Protein AF-A0A212FCG6-F1 (afdb_monomer)

Secondary structure (DSSP, 8-state):
------------PPPPGGGS----HHHHHHHHHHHSPPPSSHHHHHHHHHHH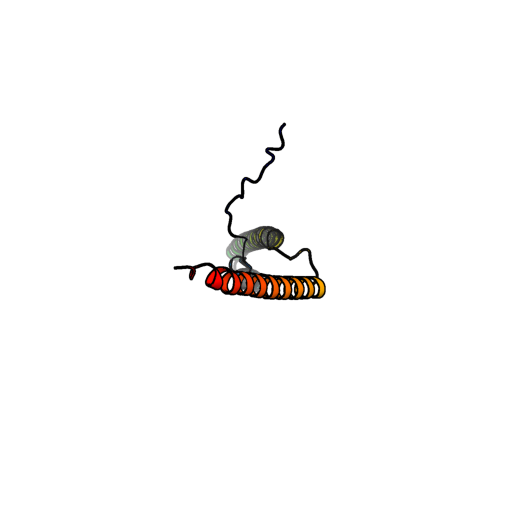HHHHHHHHHHHHHHHHHHTTSTTTTS-HHHHHHHHHHHHHHHHHHHHHHHHHHHHHTTTT---

Sequence (115 aa):
MDNTDHSEQNNFSPLTVQEVDVDFLPIVYEIIRSVERDFHDNSAKVRESQDCSLKVLELQRKFDVARSQIKRLPGIEYNKQDQLKQFEILSTQLRLKRELLQRYRNMCSFETSFK

Organism: NCBI:txid278856

pLDDT: mean 84.71, std 18.59, range [35.12, 98.19]

Structure (mmCIF, N/CA/C/O backbone):
data_AF-A0A212FCG6-F1
#
_entry.id   AF-A0A212FCG6-F1
#
loop_
_atom_site.group_PDB
_atom_site.id
_atom_site.type_symbol
_atom_site.label_atom_id
_atom_site.label_alt_id
_atom_site.label_comp_id
_atom_site.label_asym_id
_atom_site.label_entity_id
_atom_site.label_seq_id
_atom_site.pdbx_PDB_ins_code
_atom_site.Cartn_x
_atom_site.Cartn_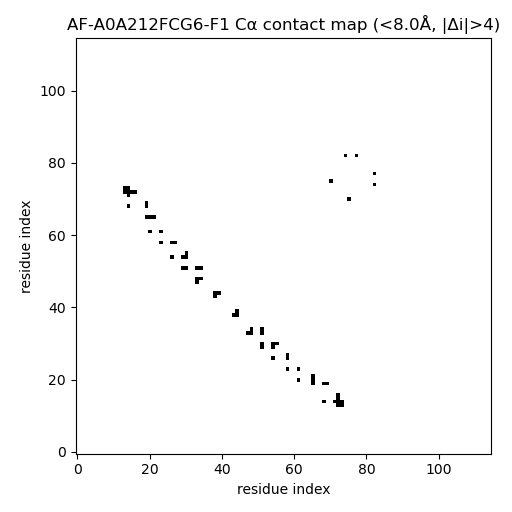y
_atom_site.Cartn_z
_atom_site.occupancy
_atom_site.B_iso_or_equiv
_atom_site.auth_seq_id
_atom_site.auth_comp_id
_atom_site.auth_asym_id
_atom_site.auth_atom_id
_atom_site.pdbx_PDB_model_num
ATOM 1 N N . MET A 1 1 ? -6.140 26.997 38.456 1.00 40.75 1 MET A N 1
ATOM 2 C CA . MET A 1 1 ? -6.079 27.864 37.267 1.00 40.75 1 MET A CA 1
ATOM 3 C C . MET A 1 1 ? -5.206 27.168 36.255 1.00 40.75 1 MET A C 1
ATOM 5 O O . MET A 1 1 ? -4.178 26.642 36.648 1.00 40.75 1 MET A O 1
ATOM 9 N N . ASP A 1 2 ? -5.699 27.187 35.024 1.00 40.34 2 ASP A N 1
ATOM 10 C CA . ASP A 1 2 ? -5.098 26.744 33.771 1.00 40.34 2 ASP A CA 1
ATOM 11 C C . ASP A 1 2 ? -4.824 25.245 33.587 1.00 40.34 2 ASP A C 1
ATOM 13 O O . ASP A 1 2 ? -3.913 24.666 34.169 1.00 40.34 2 ASP A O 1
ATOM 17 N N . ASN A 1 3 ? -5.650 24.632 32.740 1.00 35.12 3 A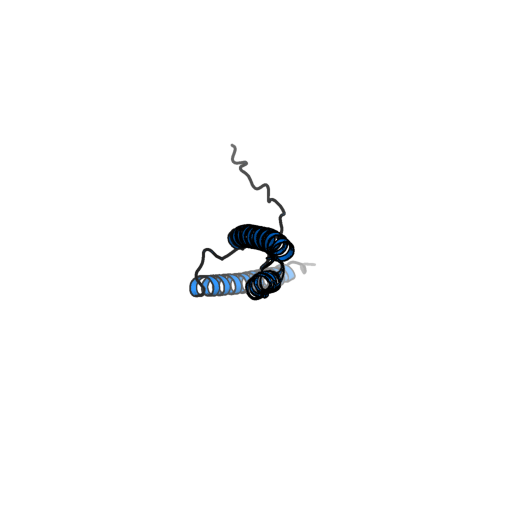SN A N 1
ATOM 18 C CA . ASN A 1 3 ? -5.224 23.517 31.908 1.00 35.12 3 ASN A CA 1
ATOM 19 C C . ASN A 1 3 ? -6.067 23.556 30.628 1.00 35.12 3 ASN A C 1
ATOM 21 O O . ASN A 1 3 ? -7.025 22.799 30.464 1.00 35.12 3 ASN A O 1
ATOM 25 N N . THR A 1 4 ? -5.764 24.525 29.766 1.00 50.16 4 THR A N 1
ATOM 26 C CA . THR A 1 4 ? -6.299 24.576 28.403 1.00 50.16 4 THR A CA 1
ATOM 27 C C . THR A 1 4 ? -5.228 24.014 27.480 1.00 50.16 4 THR A C 1
ATOM 29 O O . THR A 1 4 ? -4.411 24.761 26.955 1.00 50.16 4 THR A O 1
ATOM 32 N N . ASP A 1 5 ? -5.195 22.691 27.322 1.00 39.84 5 ASP A N 1
ATOM 33 C CA . ASP A 1 5 ? -4.235 22.031 26.439 1.00 39.84 5 ASP A CA 1
ATOM 34 C C . ASP A 1 5 ? -4.964 21.150 25.407 1.00 39.84 5 ASP A C 1
ATOM 36 O O . ASP A 1 5 ? -5.585 20.136 25.722 1.00 39.84 5 ASP A O 1
ATOM 40 N N . HIS A 1 6 ? -4.946 21.675 24.181 1.00 46.16 6 HIS A N 1
ATOM 41 C CA . HIS A 1 6 ? -4.923 21.019 22.876 1.00 46.16 6 HIS A CA 1
ATOM 42 C C . HIS A 1 6 ? -5.879 19.851 22.600 1.00 46.16 6 HIS A C 1
ATOM 44 O O . HIS A 1 6 ? -5.610 18.680 22.853 1.00 46.16 6 HIS A O 1
ATOM 50 N N . SER A 1 7 ? -6.924 20.156 21.833 1.00 39.12 7 SER A N 1
ATOM 51 C CA . SER A 1 7 ? -7.351 19.240 20.772 1.00 39.12 7 SER A CA 1
ATOM 52 C C . SER A 1 7 ? -7.878 20.030 19.580 1.00 39.12 7 SER A C 1
ATOM 54 O O . SER A 1 7 ? -9.074 20.086 19.308 1.00 39.12 7 SER A O 1
ATOM 56 N N . GLU A 1 8 ? -6.953 20.629 18.828 1.00 38.16 8 GLU A N 1
ATOM 57 C CA . GLU A 1 8 ? -7.181 20.844 17.400 1.00 38.16 8 GLU A CA 1
ATOM 58 C C . GLU A 1 8 ? -7.344 19.459 16.758 1.00 38.16 8 GLU A C 1
ATOM 60 O O . GLU A 1 8 ? -6.386 18.801 16.351 1.00 38.16 8 GLU A O 1
ATOM 65 N N . GLN A 1 9 ? -8.581 18.960 16.756 1.00 42.88 9 GLN A N 1
ATOM 66 C CA . GLN A 1 9 ? -8.976 17.776 16.009 1.00 42.88 9 GLN A CA 1
ATOM 67 C C . GLN A 1 9 ? -8.875 18.119 14.529 1.00 42.88 9 GLN A C 1
ATOM 69 O O . GLN A 1 9 ? -9.802 18.633 13.906 1.00 42.88 9 GLN A O 1
ATOM 74 N N . ASN A 1 10 ? -7.690 17.865 13.988 1.00 42.28 10 ASN A N 1
ATOM 75 C CA . ASN A 1 10 ? -7.412 17.951 12.574 1.00 42.28 10 ASN A CA 1
ATOM 76 C C . ASN A 1 10 ? -8.347 16.963 11.863 1.00 42.28 10 ASN A C 1
ATOM 78 O O . ASN A 1 10 ? -8.228 15.747 12.009 1.00 42.28 10 ASN A O 1
ATOM 82 N N . ASN A 1 11 ? -9.332 17.511 11.157 1.00 46.38 11 ASN A N 1
ATOM 83 C CA . ASN A 1 11 ? -10.507 16.825 10.627 1.00 46.38 11 ASN A CA 1
ATOM 84 C C . ASN A 1 11 ? -10.188 16.024 9.344 1.00 46.38 11 ASN A C 1
ATOM 86 O O . ASN A 1 11 ? -10.961 16.022 8.389 1.00 46.38 11 ASN A O 1
ATOM 90 N N . PHE A 1 12 ? -9.017 15.384 9.283 1.00 59.53 12 PHE A N 1
ATOM 91 C CA . PHE A 1 12 ? -8.638 14.534 8.160 1.00 59.53 12 PHE A CA 1
ATOM 92 C C . PHE A 1 12 ? -9.242 13.149 8.358 1.00 59.53 12 PHE A C 1
ATOM 94 O O . PHE A 1 12 ? -8.878 12.426 9.286 1.00 59.53 12 PHE A O 1
ATOM 101 N N . SER A 1 13 ? -10.162 12.772 7.469 1.00 75.88 13 SER A N 1
ATOM 102 C CA . SER A 1 13 ? -10.619 11.389 7.367 1.00 75.88 13 SER A CA 1
ATOM 103 C C . SER A 1 13 ? -9.397 10.469 7.237 1.00 75.88 13 SER A C 1
ATOM 105 O O . SER A 1 13 ? -8.502 10.760 6.436 1.00 75.88 13 SER A O 1
ATOM 107 N N . PRO A 1 14 ? -9.301 9.404 8.050 1.00 83.62 14 PRO A N 1
ATOM 108 C CA . PRO A 1 14 ? -8.164 8.501 7.989 1.00 83.62 14 PRO A CA 1
ATOM 109 C C . PRO A 1 14 ? -8.112 7.838 6.612 1.00 83.62 14 PRO A C 1
ATOM 111 O O . PRO A 1 14 ? -9.149 7.443 6.080 1.00 83.62 14 PRO A O 1
ATOM 114 N N . LEU A 1 15 ? -6.901 7.717 6.061 1.00 88.81 15 LEU A N 1
ATOM 115 C CA . LEU A 1 15 ? -6.662 7.015 4.802 1.00 88.81 15 LEU A CA 1
ATOM 116 C C . LEU A 1 15 ? -7.238 5.597 4.897 1.00 88.81 15 LEU A C 1
ATOM 118 O O . LEU A 1 15 ? -6.967 4.867 5.854 1.00 88.81 15 LEU A O 1
ATOM 122 N N . THR A 1 16 ? -8.009 5.214 3.892 1.00 91.62 16 THR A N 1
ATOM 123 C CA . THR A 1 16 ? -8.604 3.887 3.769 1.00 91.62 16 THR A CA 1
ATOM 124 C C . THR A 1 16 ? -7.771 3.003 2.848 1.00 91.62 16 THR A C 1
ATOM 126 O O . THR A 1 16 ? -6.997 3.472 2.013 1.00 91.62 16 THR A O 1
ATOM 129 N N . VAL A 1 17 ? -7.932 1.686 2.988 1.00 90.06 17 VAL A N 1
ATOM 130 C CA . VAL A 1 17 ? -7.192 0.702 2.180 1.00 90.06 17 VAL A CA 1
ATOM 131 C C . VAL A 1 17 ? -7.482 0.876 0.685 1.00 90.06 17 VAL A C 1
ATOM 133 O O . VAL A 1 17 ? -6.591 0.689 -0.136 1.00 90.06 17 VAL A O 1
ATOM 136 N N . GLN A 1 18 ? -8.707 1.272 0.331 1.00 90.44 18 GLN A N 1
ATOM 137 C CA . GLN A 1 18 ? -9.148 1.473 -1.051 1.00 90.44 18 GLN A CA 1
ATOM 138 C C . GLN A 1 18 ? -8.466 2.663 -1.741 1.00 90.44 18 GLN A C 1
ATOM 140 O O . GLN A 1 18 ? -8.458 2.728 -2.966 1.00 90.44 18 GLN A O 1
ATOM 145 N N . GLU A 1 19 ? -7.899 3.595 -0.976 1.00 91.25 19 GLU A N 1
ATOM 146 C CA . GLU A 1 19 ? -7.233 4.796 -1.496 1.00 91.25 19 GLU A CA 1
ATOM 147 C C . GLU A 1 19 ? -5.731 4.587 -1.751 1.00 91.25 19 GLU A C 1
ATOM 149 O O . GLU A 1 19 ? -5.056 5.488 -2.256 1.00 91.25 19 GLU A O 1
ATOM 154 N N . VAL A 1 20 ? -5.183 3.418 -1.399 1.00 94.19 20 VAL A N 1
ATOM 155 C CA . VAL A 1 20 ? -3.782 3.075 -1.669 1.00 94.19 20 VAL A CA 1
ATOM 156 C C . VAL A 1 20 ? -3.656 2.549 -3.098 1.00 94.19 20 VAL A C 1
ATOM 158 O O . VAL A 1 20 ? -4.213 1.504 -3.432 1.00 94.19 20 VAL A O 1
ATOM 161 N N . ASP A 1 21 ? -2.887 3.248 -3.935 1.00 91.38 21 ASP A N 1
ATOM 162 C CA . ASP A 1 21 ? -2.590 2.788 -5.296 1.00 91.38 21 ASP A CA 1
ATOM 163 C C . ASP A 1 21 ? -1.566 1.647 -5.243 1.00 91.38 21 ASP A C 1
ATOM 165 O O . ASP A 1 21 ? -0.381 1.855 -4.969 1.00 91.38 21 ASP A O 1
ATOM 169 N N . VAL A 1 22 ? -2.049 0.430 -5.488 1.00 94.06 22 VAL A N 1
ATOM 170 C CA . VAL A 1 22 ? -1.241 -0.795 -5.546 1.00 94.06 22 VAL A CA 1
ATOM 171 C C . VAL A 1 22 ? -1.226 -1.429 -6.937 1.00 94.06 22 VAL A C 1
ATOM 173 O O . VAL A 1 22 ? -0.820 -2.584 -7.088 1.00 94.06 22 VAL A O 1
ATOM 176 N N . ASP A 1 23 ? -1.656 -0.695 -7.967 1.00 94.50 23 ASP A N 1
ATOM 177 C CA . ASP A 1 23 ? -1.671 -1.213 -9.331 1.00 94.50 23 ASP A CA 1
ATOM 178 C C . ASP A 1 23 ? -0.292 -1.058 -9.992 1.00 94.50 23 ASP A C 1
ATOM 180 O O . ASP A 1 23 ? 0.021 -0.078 -10.679 1.00 94.50 23 ASP A O 1
ATOM 184 N N . PHE A 1 24 ? 0.579 -2.028 -9.707 1.00 97.12 24 PHE A N 1
ATOM 185 C CA . PHE A 1 24 ? 1.955 -2.085 -10.213 1.00 97.12 24 PHE A CA 1
ATOM 186 C C . PHE A 1 24 ? 2.116 -3.025 -11.410 1.00 97.12 24 PHE A C 1
ATOM 188 O O . PHE A 1 24 ? 3.111 -2.950 -12.129 1.00 97.12 24 PHE A O 1
ATOM 195 N N . LEU A 1 25 ? 1.166 -3.935 -11.631 1.00 97.25 25 LEU A N 1
ATOM 196 C CA . LEU A 1 25 ? 1.301 -4.974 -12.651 1.00 97.25 25 LEU A CA 1
ATOM 197 C C . LEU A 1 25 ? 1.420 -4.427 -14.081 1.00 97.25 25 LEU A C 1
ATOM 199 O O . LEU A 1 25 ? 2.256 -4.959 -14.813 1.00 97.25 25 LEU A O 1
ATOM 203 N N . PRO A 1 26 ? 0.687 -3.372 -14.491 1.00 97.06 26 PRO A N 1
ATOM 204 C CA . PRO A 1 26 ? 0.825 -2.815 -15.833 1.00 97.06 26 PRO A CA 1
ATOM 205 C C . PRO A 1 26 ? 2.260 -2.377 -16.141 1.00 97.06 26 PRO A C 1
ATOM 207 O O . PRO A 1 26 ? 2.828 -2.770 -17.158 1.00 97.06 26 PRO A O 1
ATOM 210 N N . ILE A 1 27 ? 2.892 -1.640 -15.226 1.00 96.81 27 ILE A N 1
ATOM 211 C CA . ILE A 1 27 ? 4.256 -1.143 -15.425 1.00 96.81 27 ILE A CA 1
ATOM 212 C C . ILE A 1 27 ? 5.304 -2.259 -15.326 1.00 96.81 27 ILE A C 1
ATOM 214 O O . ILE A 1 27 ? 6.254 -2.279 -16.107 1.00 96.81 27 ILE A O 1
ATOM 218 N N . VAL A 1 28 ? 5.108 -3.241 -14.438 1.00 97.94 28 VAL A N 1
ATOM 219 C CA . VAL A 1 28 ? 5.966 -4.437 -14.362 1.00 97.94 28 VAL A CA 1
ATOM 220 C C . VAL A 1 28 ? 5.915 -5.218 -15.674 1.00 97.94 28 VAL A C 1
ATOM 222 O O . VAL A 1 28 ? 6.956 -5.588 -16.214 1.00 97.94 28 VAL A O 1
ATOM 225 N N . TYR A 1 29 ? 4.715 -5.432 -16.215 1.00 96.75 29 TYR A N 1
ATOM 226 C CA . TYR A 1 29 ? 4.523 -6.108 -17.494 1.00 96.75 29 TYR A CA 1
ATOM 227 C C . TYR A 1 29 ? 5.220 -5.368 -18.638 1.00 96.75 29 TYR A C 1
ATOM 229 O O . TYR A 1 29 ? 5.898 -5.987 -19.457 1.00 96.75 29 TYR A O 1
ATOM 237 N N . GLU A 1 30 ? 5.094 -4.043 -18.690 1.00 95.12 30 GLU A N 1
ATOM 238 C CA . GLU A 1 30 ? 5.761 -3.235 -19.706 1.00 95.12 30 GLU A CA 1
ATOM 239 C C . GLU A 1 30 ? 7.288 -3.312 -19.631 1.00 95.12 30 GLU A C 1
ATOM 241 O O . GLU A 1 30 ? 7.933 -3.392 -20.677 1.00 95.12 30 GLU A O 1
ATOM 246 N N . ILE A 1 31 ? 7.861 -3.324 -18.423 1.00 95.50 31 ILE A N 1
ATOM 247 C CA . ILE A 1 31 ? 9.303 -3.506 -18.218 1.00 95.50 31 ILE A CA 1
ATOM 248 C C . ILE A 1 31 ? 9.732 -4.876 -18.750 1.00 95.50 31 ILE A C 1
ATOM 250 O O . ILE A 1 31 ? 10.611 -4.935 -19.609 1.00 95.50 31 ILE A O 1
ATOM 254 N N . ILE A 1 32 ? 9.073 -5.958 -18.319 1.00 95.31 32 ILE A N 1
ATOM 255 C CA . ILE A 1 32 ? 9.381 -7.329 -18.767 1.00 95.31 32 ILE A CA 1
ATOM 256 C C . ILE A 1 32 ? 9.327 -7.413 -20.297 1.00 95.31 32 ILE A C 1
ATOM 258 O O . ILE A 1 32 ? 10.295 -7.825 -20.932 1.00 95.31 32 ILE A O 1
ATOM 262 N N . ARG A 1 33 ? 8.251 -6.905 -20.909 1.00 93.38 33 ARG A N 1
ATOM 263 C CA . ARG A 1 33 ? 8.091 -6.891 -22.370 1.00 93.38 33 ARG A CA 1
ATOM 264 C C . ARG A 1 33 ? 9.145 -6.078 -23.107 1.00 93.38 33 ARG A C 1
ATOM 266 O O . ARG A 1 33 ? 9.466 -6.407 -24.245 1.00 93.38 33 ARG A O 1
ATOM 273 N N . SER A 1 34 ? 9.620 -4.981 -22.523 1.00 90.25 34 SER A N 1
ATOM 274 C CA . SER A 1 34 ? 10.659 -4.155 -23.145 1.00 90.25 34 SER A CA 1
ATOM 275 C C . SER A 1 34 ? 12.023 -4.853 -23.135 1.00 90.25 34 SER A C 1
ATOM 277 O O . SER A 1 34 ? 12.779 -4.719 -24.093 1.00 90.25 34 SER A O 1
ATOM 279 N N . VAL A 1 35 ? 12.296 -5.661 -22.103 1.00 87.19 35 VAL A N 1
ATOM 280 C CA . VAL A 1 35 ? 13.529 -6.451 -21.959 1.00 87.19 35 VAL A CA 1
ATOM 281 C C . VAL A 1 35 ? 13.521 -7.694 -22.850 1.00 87.19 35 VAL 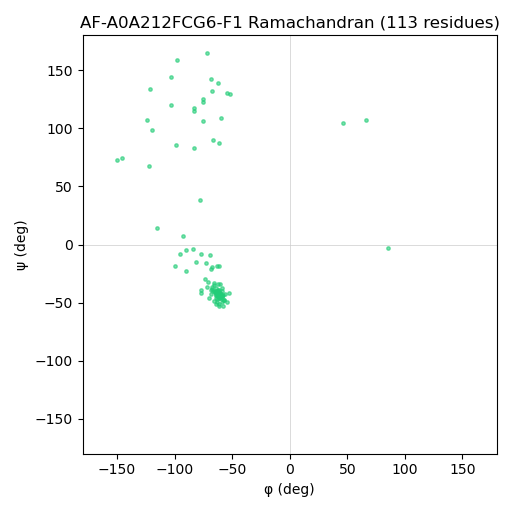A C 1
ATOM 283 O O . VAL A 1 35 ? 14.547 -8.033 -23.431 1.00 87.19 35 VAL A O 1
ATOM 286 N N . GLU A 1 36 ? 12.375 -8.361 -22.982 1.00 87.50 36 GLU A N 1
ATOM 287 C CA . GLU A 1 36 ? 12.216 -9.566 -23.811 1.00 87.50 36 GLU A CA 1
ATOM 288 C C . GLU A 1 36 ? 12.126 -9.268 -25.316 1.00 87.50 36 GLU A C 1
ATOM 290 O O . GLU A 1 36 ? 12.113 -10.190 -26.130 1.00 87.50 36 GLU A O 1
ATOM 295 N N . ARG A 1 37 ? 12.032 -7.993 -25.716 1.00 86.12 37 ARG A N 1
ATOM 296 C CA . ARG A 1 37 ? 11.913 -7.630 -27.128 1.00 86.12 37 ARG A CA 1
ATOM 297 C C . ARG A 1 37 ? 13.256 -7.776 -27.842 1.00 86.12 37 ARG A C 1
ATOM 299 O O . ARG A 1 37 ? 14.231 -7.111 -27.499 1.00 86.12 37 ARG A O 1
ATOM 306 N N . ASP A 1 38 ? 13.264 -8.553 -28.919 1.00 78.19 38 ASP A N 1
ATOM 307 C CA . ASP A 1 38 ? 14.396 -8.605 -29.840 1.00 78.19 38 ASP A CA 1
ATOM 308 C C . ASP A 1 38 ? 14.434 -7.356 -30.735 1.00 78.19 38 ASP A C 1
ATOM 310 O O . ASP A 1 38 ? 13.487 -7.048 -31.464 1.00 78.19 38 ASP A O 1
ATOM 314 N N . PHE A 1 39 ? 15.551 -6.624 -30.690 1.00 80.94 39 PHE A N 1
ATOM 315 C CA . PHE A 1 39 ? 15.783 -5.445 -31.525 1.00 80.94 39 PHE A CA 1
ATOM 316 C C . PHE A 1 39 ? 16.726 -5.782 -32.678 1.00 80.94 39 PHE A C 1
ATOM 318 O O . PHE A 1 39 ? 17.886 -6.129 -32.461 1.00 80.94 39 PHE A O 1
ATOM 325 N N . HIS A 1 40 ? 16.247 -5.612 -33.911 1.00 79.25 40 HIS A N 1
ATOM 326 C CA . HIS A 1 40 ? 17.066 -5.770 -35.118 1.00 79.25 40 HIS A CA 1
ATOM 327 C C . HIS A 1 40 ? 17.921 -4.531 -35.446 1.00 79.25 40 HIS A C 1
ATOM 329 O O . HIS A 1 40 ? 18.859 -4.632 -36.231 1.00 79.25 40 HIS A O 1
ATOM 335 N N . ASP A 1 41 ? 17.626 -3.380 -34.832 1.00 85.81 41 ASP A N 1
ATOM 336 C CA . ASP A 1 41 ? 18.369 -2.126 -34.995 1.00 85.81 41 ASP A CA 1
ATOM 337 C C . ASP A 1 41 ? 18.910 -1.615 -33.647 1.00 85.81 41 ASP A C 1
ATOM 339 O O . ASP A 1 41 ? 18.189 -1.542 -32.647 1.00 85.81 41 ASP A O 1
ATOM 343 N N . ASN A 1 42 ? 20.186 -1.218 -33.630 1.00 84.44 42 ASN A N 1
ATOM 344 C CA . ASN A 1 42 ? 20.861 -0.682 -32.448 1.00 84.44 42 ASN A CA 1
ATOM 345 C C . ASN A 1 42 ? 20.270 0.660 -31.998 1.00 84.44 42 ASN A C 1
ATOM 347 O O . ASN A 1 42 ? 20.215 0.917 -30.796 1.00 84.44 42 ASN A O 1
ATOM 351 N N . SER A 1 43 ? 19.797 1.506 -32.923 1.00 86.44 43 SER A N 1
ATOM 352 C CA . SER A 1 43 ? 19.198 2.795 -32.544 1.00 86.44 43 SER A CA 1
ATOM 353 C C . SER A 1 43 ? 17.863 2.601 -31.810 1.00 86.44 43 SER A C 1
ATOM 355 O O . SER A 1 43 ? 17.605 3.248 -30.791 1.00 86.44 43 SER A O 1
ATOM 357 N N . ALA A 1 44 ? 17.057 1.636 -32.267 1.00 84.75 44 ALA A N 1
ATOM 358 C CA . ALA A 1 44 ? 15.821 1.222 -31.610 1.00 84.75 44 ALA A CA 1
ATOM 359 C C . ALA A 1 44 ? 16.085 0.597 -30.229 1.00 84.75 44 ALA A C 1
ATOM 361 O O . ALA A 1 44 ? 15.392 0.926 -29.267 1.00 84.75 44 ALA A O 1
ATOM 362 N N . LYS A 1 45 ? 17.130 -0.233 -30.110 1.00 86.81 45 LYS A N 1
ATOM 363 C CA . LYS A 1 45 ? 17.538 -0.852 -28.840 1.00 86.81 45 LYS A CA 1
ATOM 364 C C . LYS A 1 45 ? 17.928 0.179 -27.778 1.00 86.81 45 LYS A C 1
ATOM 366 O O . LYS A 1 45 ? 17.519 0.057 -26.627 1.00 86.81 45 LYS A O 1
ATOM 371 N N . VAL A 1 46 ? 18.712 1.197 -28.149 1.00 88.38 46 VAL A N 1
ATOM 372 C CA . VAL A 1 46 ? 19.129 2.263 -27.217 1.00 88.38 46 VAL A CA 1
ATOM 373 C C . VAL A 1 46 ? 17.923 3.067 -26.734 1.00 88.38 46 VAL A C 1
ATOM 375 O O . VAL A 1 46 ? 17.811 3.331 -25.538 1.00 88.38 46 VAL A O 1
ATOM 378 N N . ARG A 1 47 ? 17.000 3.407 -27.642 1.00 88.50 47 ARG A N 1
ATOM 379 C CA . ARG A 1 47 ? 15.775 4.136 -27.295 1.00 88.50 47 ARG A CA 1
ATOM 380 C C . ARG A 1 47 ? 14.908 3.349 -26.316 1.00 88.50 47 ARG A C 1
ATOM 382 O O . ARG A 1 47 ? 14.572 3.874 -25.262 1.00 88.50 47 ARG A O 1
ATOM 389 N N . GLU A 1 48 ? 14.608 2.084 -26.611 1.00 88.62 48 GLU A N 1
ATOM 390 C CA . GLU A 1 48 ? 13.780 1.288 -25.699 1.00 88.62 48 GLU A CA 1
ATOM 391 C C . GLU A 1 48 ? 14.490 1.035 -24.361 1.00 88.62 48 GLU A C 1
ATOM 393 O O . GLU A 1 48 ? 13.853 1.060 -23.315 1.00 88.62 48 GLU A O 1
ATOM 398 N N . SER A 1 49 ? 15.815 0.858 -24.348 1.00 89.25 49 SER A N 1
ATOM 399 C CA . SER A 1 49 ? 16.563 0.749 -23.090 1.00 89.25 49 SER A CA 1
ATOM 400 C C . SER A 1 49 ? 16.395 1.996 -22.212 1.00 89.25 49 SER A C 1
ATOM 402 O O . SER A 1 49 ? 16.323 1.884 -20.983 1.00 89.25 49 SER A O 1
ATOM 404 N N . GLN A 1 50 ? 16.340 3.183 -22.823 1.00 92.44 50 GLN A N 1
ATOM 405 C CA . GLN A 1 50 ? 16.099 4.434 -22.111 1.00 92.44 50 GLN A CA 1
ATOM 406 C C . GLN A 1 50 ? 14.657 4.507 -21.593 1.00 92.44 50 GLN A C 1
ATOM 408 O O . GLN A 1 50 ? 14.454 4.797 -20.414 1.00 92.44 50 GLN A O 1
ATOM 413 N N . ASP A 1 51 ? 13.673 4.162 -22.423 1.00 93.00 51 ASP A N 1
ATOM 414 C CA . ASP A 1 51 ? 12.258 4.132 -22.033 1.00 93.00 51 ASP A CA 1
ATOM 415 C C . ASP A 1 51 ? 11.994 3.112 -20.913 1.00 93.00 51 ASP A C 1
ATOM 417 O O . ASP A 1 51 ? 11.303 3.408 -19.938 1.00 93.00 51 ASP A O 1
ATOM 421 N N . CYS A 1 52 ? 12.610 1.931 -20.987 1.00 95.12 52 CYS A N 1
ATOM 422 C CA . CYS A 1 52 ? 12.574 0.922 -19.931 1.00 95.12 52 CYS A CA 1
ATOM 423 C C . CYS A 1 52 ? 13.137 1.476 -18.616 1.00 95.12 52 CYS A C 1
ATOM 425 O O . CYS A 1 52 ? 12.544 1.284 -17.556 1.00 95.12 52 CYS A O 1
ATOM 427 N N . SER A 1 53 ? 14.260 2.197 -18.672 1.00 95.69 53 SER A N 1
ATOM 428 C CA . SER A 1 53 ? 14.863 2.813 -17.482 1.00 95.69 53 SER A CA 1
ATOM 429 C C . SER A 1 53 ? 13.924 3.834 -16.832 1.00 95.69 53 SER A C 1
ATOM 431 O O . SER A 1 53 ? 13.809 3.872 -15.606 1.00 95.69 53 SER A O 1
ATOM 433 N N . LEU A 1 54 ? 13.199 4.620 -17.636 1.00 96.75 54 LEU A N 1
ATOM 434 C CA . LEU A 1 54 ? 12.184 5.552 -17.134 1.00 96.75 54 LEU A CA 1
ATOM 435 C C . LEU A 1 54 ? 11.027 4.819 -16.440 1.00 96.75 54 LEU A C 1
ATOM 437 O O . LEU A 1 54 ? 10.622 5.229 -15.353 1.00 96.75 54 LEU A O 1
ATOM 441 N N . LYS A 1 55 ? 10.550 3.700 -16.999 1.00 96.81 55 LYS A N 1
ATOM 442 C CA . LYS A 1 55 ? 9.503 2.871 -16.370 1.00 96.81 55 LYS A CA 1
ATOM 443 C C . LYS A 1 55 ? 9.960 2.248 -15.054 1.00 96.81 55 LYS A C 1
ATOM 445 O O . LYS A 1 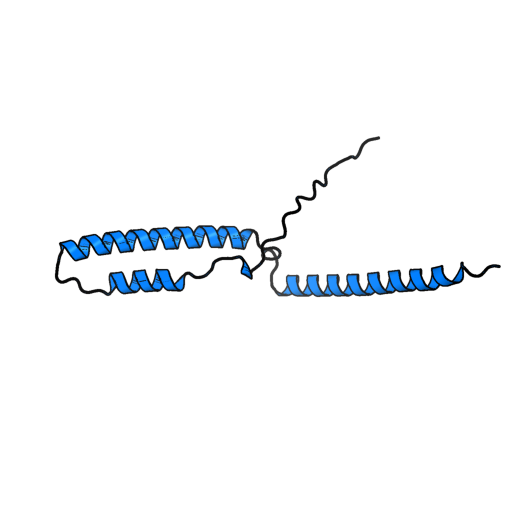55 ? 9.192 2.182 -14.098 1.00 96.81 55 LYS A O 1
ATOM 450 N N . VAL A 1 56 ? 11.221 1.830 -14.958 1.00 97.88 56 VAL A N 1
ATOM 451 C C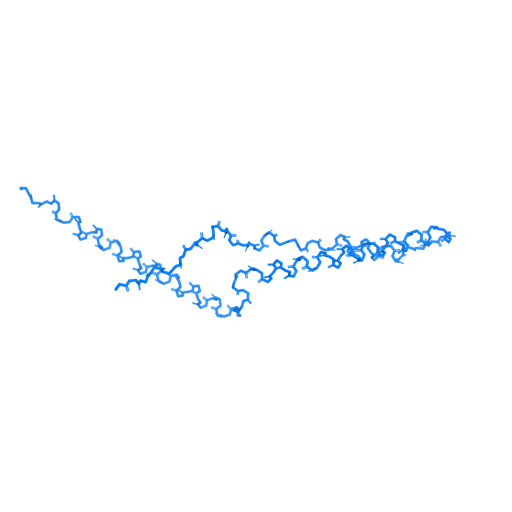A . VAL A 1 56 ? 11.790 1.331 -13.695 1.00 97.88 56 VAL A CA 1
ATOM 452 C C . VAL A 1 56 ? 11.783 2.427 -12.623 1.00 97.88 56 VAL A C 1
ATOM 454 O O . VAL A 1 56 ? 11.381 2.171 -11.487 1.00 97.88 56 VAL A O 1
ATOM 457 N N . LEU A 1 57 ? 12.165 3.657 -12.981 1.00 98.00 57 LEU A N 1
ATOM 458 C CA . LEU A 1 57 ? 12.125 4.801 -12.063 1.00 98.00 57 LEU A CA 1
ATOM 459 C C . LEU A 1 57 ? 10.694 5.164 -11.648 1.00 98.00 57 LEU A C 1
ATOM 461 O O . LEU A 1 57 ? 10.442 5.463 -10.479 1.00 98.00 57 LEU A O 1
ATOM 465 N N . GLU A 1 58 ? 9.742 5.115 -12.577 1.00 97.31 58 GLU A N 1
ATOM 466 C CA . GLU A 1 58 ? 8.329 5.333 -12.275 1.00 97.31 58 GLU A CA 1
ATOM 467 C C . GLU A 1 58 ? 7.790 4.269 -11.307 1.00 97.31 58 GLU A C 1
ATOM 469 O O . GLU A 1 58 ? 7.135 4.620 -10.321 1.00 97.31 58 GLU A O 1
ATOM 474 N N . LEU A 1 59 ? 8.116 2.992 -11.528 1.00 97.94 59 LEU A N 1
ATOM 475 C CA . LEU A 1 59 ? 7.740 1.896 -10.634 1.00 97.94 59 LEU A CA 1
ATOM 476 C C . LEU A 1 59 ? 8.324 2.101 -9.231 1.00 97.94 59 LEU A C 1
ATOM 478 O O . LEU A 1 59 ? 7.604 1.976 -8.239 1.00 97.94 59 LEU A O 1
ATOM 482 N N . GLN A 1 60 ? 9.601 2.479 -9.138 1.00 98.12 60 GLN A N 1
ATOM 483 C CA . GLN A 1 60 ? 10.234 2.810 -7.862 1.00 98.12 60 GLN A CA 1
ATOM 484 C C . GLN A 1 60 ? 9.477 3.935 -7.142 1.00 98.12 60 GLN A C 1
ATOM 486 O O . GLN A 1 60 ? 9.132 3.797 -5.967 1.00 98.12 60 GLN A O 1
ATOM 491 N N . ARG A 1 61 ? 9.147 5.020 -7.855 1.00 97.50 61 ARG A N 1
ATOM 492 C CA . ARG A 1 61 ? 8.376 6.137 -7.294 1.00 97.50 61 ARG A CA 1
ATOM 493 C C . ARG A 1 61 ? 7.002 5.682 -6.802 1.00 97.50 61 ARG A C 1
ATOM 495 O O . ARG A 1 61 ? 6.580 6.083 -5.717 1.00 97.50 61 ARG A O 1
ATOM 502 N N . LYS A 1 62 ? 6.310 4.839 -7.576 1.00 97.19 62 LYS A N 1
ATOM 503 C CA . LYS A 1 62 ? 5.019 4.247 -7.197 1.00 97.19 62 LYS A CA 1
ATOM 504 C C . LYS A 1 62 ? 5.134 3.435 -5.905 1.00 97.19 62 LYS A C 1
ATOM 506 O O . LYS A 1 62 ? 4.319 3.622 -5.003 1.00 97.19 62 LYS A O 1
ATOM 511 N N . PHE A 1 63 ? 6.174 2.612 -5.759 1.00 97.88 63 PHE A N 1
ATOM 512 C CA . PHE A 1 63 ? 6.415 1.868 -4.521 1.00 97.88 63 PHE A CA 1
ATOM 513 C C . PHE A 1 63 ? 6.672 2.770 -3.315 1.00 97.88 63 PHE A C 1
ATOM 515 O O . PHE A 1 63 ? 6.159 2.494 -2.230 1.00 97.88 63 PHE A O 1
ATOM 522 N N . ASP A 1 64 ? 7.439 3.846 -3.477 1.00 97.31 64 ASP A N 1
ATOM 523 C CA . ASP A 1 64 ? 7.736 4.756 -2.370 1.00 97.31 64 ASP A CA 1
ATOM 524 C C . ASP A 1 64 ? 6.492 5.526 -1.904 1.00 97.31 64 ASP A C 1
ATOM 526 O O . ASP A 1 64 ? 6.273 5.690 -0.696 1.00 97.31 64 ASP A O 1
ATOM 530 N N . VAL A 1 65 ? 5.628 5.929 -2.841 1.00 95.56 65 VAL A N 1
ATOM 531 C CA . VAL A 1 65 ? 4.320 6.528 -2.534 1.00 95.56 65 VAL A CA 1
ATOM 532 C C . VAL A 1 65 ? 3.425 5.524 -1.812 1.00 95.56 65 VAL A C 1
ATOM 534 O O . VAL A 1 65 ? 2.939 5.830 -0.722 1.00 95.56 65 VAL A O 1
ATOM 537 N N . ALA A 1 66 ? 3.264 4.314 -2.356 1.00 96.38 66 ALA A N 1
ATOM 538 C CA . ALA A 1 66 ? 2.430 3.277 -1.754 1.00 96.38 66 ALA A CA 1
ATOM 539 C C . ALA A 1 66 ? 2.924 2.892 -0.351 1.00 96.38 66 ALA A C 1
ATOM 541 O O . ALA A 1 66 ? 2.136 2.802 0.586 1.00 96.38 66 ALA A O 1
ATOM 542 N N . ARG A 1 67 ? 4.241 2.759 -0.149 1.00 95.69 67 ARG A N 1
ATOM 543 C CA . ARG A 1 67 ? 4.832 2.502 1.175 1.00 95.69 67 ARG A CA 1
ATOM 544 C C . ARG A 1 67 ? 4.520 3.628 2.161 1.00 95.69 67 ARG A C 1
ATOM 546 O O . ARG A 1 67 ? 4.218 3.359 3.323 1.00 95.69 67 ARG A O 1
ATOM 553 N N . SER A 1 68 ? 4.593 4.880 1.715 1.00 94.69 68 SER A N 1
ATOM 554 C CA . SER A 1 68 ? 4.275 6.051 2.542 1.00 94.69 68 SER A CA 1
ATOM 555 C C . SER A 1 68 ? 2.787 6.122 2.894 1.00 94.69 68 SER A C 1
ATOM 557 O O . SER A 1 68 ? 2.442 6.478 4.018 1.00 94.69 68 SER A O 1
ATOM 559 N N . GLN A 1 69 ? 1.908 5.738 1.968 1.00 94.31 69 GLN A N 1
ATOM 560 C CA . GLN A 1 69 ? 0.470 5.602 2.204 1.00 94.31 69 GLN A CA 1
ATOM 561 C C . GLN A 1 69 ? 0.168 4.473 3.195 1.00 94.31 69 GLN A C 1
ATOM 563 O O . GLN A 1 69 ? -0.516 4.709 4.185 1.00 94.31 69 GLN A O 1
ATOM 568 N N . ILE A 1 70 ? 0.752 3.286 3.003 1.00 94.56 70 ILE A N 1
ATOM 569 C CA . ILE A 1 70 ? 0.576 2.137 3.903 1.00 94.56 70 ILE A CA 1
ATOM 570 C C . ILE A 1 70 ? 0.965 2.503 5.333 1.00 94.56 70 ILE A C 1
ATOM 572 O O . ILE A 1 70 ? 0.219 2.187 6.246 1.00 94.56 70 ILE A O 1
ATOM 576 N N . LYS A 1 71 ? 2.073 3.230 5.540 1.00 93.19 71 LYS A N 1
ATOM 577 C CA . LYS A 1 71 ? 2.507 3.690 6.873 1.00 93.19 71 LYS A CA 1
ATOM 578 C C . LYS A 1 71 ? 1.520 4.628 7.578 1.00 93.19 71 LYS A C 1
ATOM 580 O O . LYS A 1 71 ? 1.645 4.830 8.780 1.00 93.19 71 LYS A O 1
ATOM 585 N N . ARG A 1 72 ? 0.588 5.234 6.841 1.00 92.44 72 ARG A N 1
ATOM 586 C CA . ARG A 1 72 ? -0.460 6.112 7.377 1.00 92.44 72 ARG A CA 1
ATOM 587 C C . ARG A 1 72 ? -1.775 5.376 7.633 1.00 92.44 72 ARG A C 1
ATOM 589 O O . ARG A 1 72 ? -2.687 5.990 8.180 1.00 92.44 72 ARG A O 1
ATOM 596 N N . LEU A 1 73 ? -1.898 4.113 7.214 1.00 93.06 73 LEU A N 1
ATOM 597 C CA . LEU A 1 73 ? -3.104 3.330 7.462 1.00 93.06 73 LEU A CA 1
ATOM 598 C C . LEU A 1 73 ? -3.233 3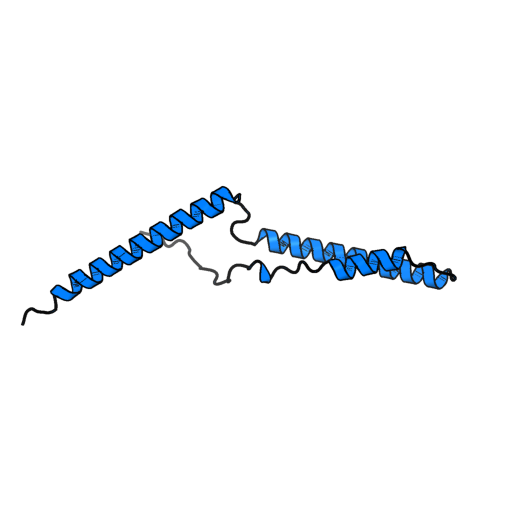.044 8.965 1.00 93.06 73 LEU A C 1
ATOM 600 O O . LEU A 1 73 ? -2.261 2.611 9.586 1.00 93.06 73 LEU A O 1
ATOM 604 N N . PRO A 1 74 ? -4.416 3.259 9.559 1.00 90.62 74 PRO A N 1
ATOM 605 C CA . PRO A 1 74 ? -4.628 2.973 10.968 1.00 90.62 74 PRO A CA 1
ATOM 606 C C . PRO A 1 74 ? -4.596 1.464 11.232 1.00 90.62 74 PRO A C 1
ATOM 608 O O . PRO A 1 74 ? -5.124 0.669 10.452 1.00 90.62 74 PRO A O 1
ATOM 611 N N . GLY A 1 75 ? -4.024 1.069 12.366 1.00 89.44 75 GLY A N 1
ATOM 612 C CA . GLY A 1 75 ? -4.063 -0.301 12.861 1.00 89.44 75 GLY A CA 1
ATOM 613 C C . GLY A 1 75 ? -2.971 -1.224 12.316 1.00 89.44 75 GLY A C 1
ATOM 614 O O . GLY A 1 75 ? -2.884 -2.368 12.765 1.00 89.44 75 GLY A O 1
ATOM 615 N N . ILE A 1 76 ? -2.117 -0.757 11.399 1.00 92.19 76 ILE A N 1
ATOM 616 C CA . ILE A 1 76 ? -0.970 -1.521 10.867 1.00 92.19 76 ILE A CA 1
ATOM 617 C C . ILE A 1 76 ? 0.076 -1.863 11.940 1.00 92.19 76 ILE A C 1
ATOM 619 O O . ILE A 1 76 ? 0.899 -2.752 11.743 1.00 92.19 76 ILE A O 1
ATOM 623 N N . GLU A 1 77 ? 0.053 -1.148 13.063 1.00 92.25 77 GLU A N 1
ATOM 624 C CA . GLU A 1 77 ? 0.896 -1.354 14.238 1.00 92.25 77 GLU A CA 1
ATOM 625 C C . GLU A 1 77 ? 0.512 -2.604 15.043 1.00 92.25 77 GLU A C 1
ATOM 627 O O . GLU A 1 77 ? 1.300 -3.086 15.857 1.00 92.25 77 GLU A O 1
ATOM 632 N N . TYR A 1 78 ? -0.680 -3.152 14.803 1.00 93.81 78 TYR A N 1
ATOM 633 C CA . TYR A 1 78 ? -1.180 -4.342 15.476 1.00 93.81 78 TYR A CA 1
ATOM 634 C C . TYR A 1 78 ? -1.079 -5.565 14.573 1.00 93.81 78 TYR A C 1
ATOM 636 O O . TYR A 1 78 ? -1.342 -5.514 13.370 1.00 93.81 78 TYR A O 1
ATOM 644 N N . ASN A 1 79 ? -0.785 -6.714 15.177 1.00 95.56 79 ASN A N 1
ATOM 645 C CA . ASN A 1 79 ? -0.997 -7.982 14.495 1.00 95.56 79 ASN A CA 1
ATOM 646 C C . ASN A 1 79 ? -2.504 -8.290 14.397 1.00 95.56 79 ASN A C 1
ATOM 648 O O . ASN A 1 79 ? -3.335 -7.727 15.111 1.00 95.56 79 ASN A O 1
ATOM 652 N N . LYS A 1 80 ? -2.851 -9.250 13.538 1.00 94.75 80 LYS A N 1
ATOM 653 C CA . LYS A 1 80 ? -4.240 -9.662 13.300 1.00 94.75 80 LYS A CA 1
ATOM 654 C C . LYS A 1 80 ? -5.007 -10.017 14.582 1.00 94.75 80 LYS A C 1
ATOM 656 O O . LYS A 1 80 ? -6.180 -9.677 14.690 1.00 94.75 80 LYS A O 1
ATOM 661 N N . GLN A 1 81 ? -4.380 -10.722 15.525 1.00 97.19 81 GLN A N 1
ATOM 662 C CA . GLN A 1 81 ? -5.057 -11.155 16.753 1.00 97.19 81 GLN A CA 1
ATOM 663 C C . GLN A 1 81 ? -5.392 -9.957 17.643 1.00 97.19 81 GLN A C 1
ATOM 665 O O . GLN A 1 81 ? -6.514 -9.849 18.136 1.00 97.19 81 GLN A O 1
ATOM 670 N N . ASP A 1 82 ? -4.458 -9.017 17.778 1.00 96.19 82 ASP A N 1
ATOM 671 C CA . ASP A 1 82 ? -4.675 -7.797 18.552 1.00 96.19 82 ASP A CA 1
ATOM 672 C C . ASP A 1 82 ? -5.735 -6.898 17.909 1.00 96.19 82 ASP A C 1
ATOM 674 O O . ASP A 1 82 ? -6.595 -6.377 18.619 1.00 96.19 82 ASP A O 1
ATOM 678 N N . GLN A 1 83 ? -5.749 -6.777 16.575 1.00 95.50 83 GLN A N 1
ATOM 679 C CA . GLN A 1 83 ? -6.803 -6.047 15.858 1.00 95.50 83 GLN A CA 1
ATOM 680 C C . GLN A 1 83 ? -8.194 -6.630 16.144 1.00 95.50 83 GLN A C 1
ATOM 682 O O . GLN A 1 83 ? -9.122 -5.890 16.476 1.00 95.50 83 GLN A O 1
ATOM 687 N N . LEU A 1 84 ? -8.341 -7.958 16.058 1.00 96.38 84 LEU A N 1
ATOM 688 C CA . LEU A 1 84 ? -9.610 -8.638 16.335 1.00 96.38 84 LEU A CA 1
ATOM 689 C C . LEU A 1 84 ? -10.041 -8.462 17.794 1.00 96.38 84 LEU A C 1
ATOM 691 O O . LEU A 1 84 ? -11.196 -8.135 18.061 1.00 96.38 84 LEU A O 1
ATOM 695 N N . LYS A 1 85 ? -9.105 -8.590 18.738 1.00 96.62 85 LYS A N 1
ATOM 696 C CA . LYS A 1 85 ? -9.376 -8.373 20.162 1.00 96.62 85 LYS A CA 1
ATOM 697 C C . LYS A 1 85 ? -9.855 -6.945 20.440 1.00 96.62 85 LYS A C 1
ATOM 699 O O . LYS A 1 85 ? -10.827 -6.754 21.169 1.00 96.62 85 LYS A O 1
ATOM 704 N N . GLN A 1 86 ? -9.201 -5.934 19.864 1.00 93.88 86 GLN A N 1
ATOM 705 C CA . GLN A 1 86 ? -9.622 -4.536 20.015 1.00 93.88 86 GLN A CA 1
ATOM 706 C C . GLN A 1 86 ? -11.009 -4.295 19.418 1.00 93.88 86 GLN A C 1
ATOM 708 O O . GLN A 1 86 ? -11.837 -3.609 20.022 1.00 93.88 86 GLN A O 1
ATOM 713 N N . PHE A 1 87 ? -11.295 -4.910 18.272 1.00 94.88 87 PHE A N 1
ATOM 714 C CA . PHE A 1 87 ? -12.615 -4.858 17.659 1.00 94.88 87 PHE A CA 1
ATOM 715 C C . PHE A 1 87 ? -13.705 -5.453 18.568 1.00 94.88 87 PHE A C 1
ATOM 717 O O . PHE A 1 87 ? -14.746 -4.824 18.770 1.00 94.88 87 PHE A O 1
ATOM 724 N N . GLU A 1 88 ? -13.467 -6.618 19.176 1.00 97.94 88 GLU A N 1
ATOM 725 C CA . GLU A 1 88 ? -14.407 -7.243 20.120 1.00 97.94 88 GLU A CA 1
ATOM 726 C C . GLU A 1 88 ? -14.656 -6.376 21.360 1.00 97.94 88 GLU A C 1
ATOM 728 O O . GLU A 1 88 ? -15.806 -6.194 21.784 1.00 97.94 88 GLU A O 1
ATOM 733 N N . ILE A 1 89 ? -13.590 -5.794 21.919 1.00 97.50 89 ILE A N 1
ATOM 734 C CA . ILE A 1 89 ? -13.677 -4.858 23.046 1.00 97.50 89 ILE A CA 1
ATOM 735 C C . ILE A 1 89 ? -14.549 -3.662 22.659 1.00 97.50 89 ILE A C 1
ATOM 737 O O . ILE A 1 89 ? -15.488 -3.327 23.384 1.00 97.50 89 ILE A O 1
ATOM 741 N N . LEU A 1 90 ? -14.285 -3.040 21.507 1.00 96.69 90 LEU A N 1
ATOM 742 C CA . LEU A 1 90 ? -15.020 -1.863 21.050 1.00 96.69 90 LEU A CA 1
ATOM 743 C C . LEU A 1 90 ? -16.496 -2.181 20.771 1.00 96.69 90 LEU A C 1
ATOM 745 O O . LEU A 1 90 ? -17.378 -1.417 21.165 1.00 96.69 90 LEU A O 1
ATOM 749 N N . SER A 1 91 ? -16.776 -3.333 20.161 1.00 98.06 91 SER A N 1
ATOM 750 C CA . SER A 1 91 ? -18.138 -3.824 19.925 1.00 98.06 91 SER A CA 1
ATOM 751 C C . SER A 1 91 ? -18.903 -4.019 21.240 1.00 98.06 91 SER A C 1
ATOM 753 O O . SER A 1 91 ? -20.032 -3.539 21.399 1.00 98.06 91 SER A O 1
ATOM 755 N N . THR A 1 92 ? -18.256 -4.627 22.238 1.00 98.19 92 THR A N 1
ATOM 756 C CA . THR A 1 92 ? -18.828 -4.813 23.580 1.00 98.19 92 THR A CA 1
ATOM 757 C C . THR A 1 92 ? -19.089 -3.468 24.258 1.00 98.19 92 THR A C 1
ATOM 759 O O . THR A 1 92 ? -20.185 -3.245 24.776 1.00 98.19 92 THR A O 1
ATOM 762 N N . GLN A 1 93 ? -18.124 -2.544 24.223 1.00 98.12 93 GLN A N 1
ATOM 763 C CA . GLN A 1 93 ? -18.287 -1.201 24.783 1.00 98.12 93 GLN A CA 1
ATOM 764 C C . GLN A 1 93 ? -19.454 -0.457 24.133 1.00 98.12 93 GLN A C 1
ATOM 766 O O . GLN A 1 93 ? -20.254 0.159 24.834 1.00 98.12 93 GLN A O 1
ATOM 771 N N . LEU A 1 94 ? -19.575 -0.521 22.806 1.00 98.06 94 LEU A N 1
ATOM 772 C CA . LEU A 1 94 ? -20.661 0.119 22.075 1.00 98.06 94 LEU A CA 1
ATOM 773 C C . LEU A 1 94 ? -22.022 -0.458 22.479 1.00 98.06 94 LEU A C 1
ATOM 775 O O . LEU A 1 94 ? -22.954 0.308 22.728 1.00 98.06 94 LEU A O 1
ATOM 779 N N . ARG A 1 95 ? -22.132 -1.789 22.587 1.00 98.12 95 ARG A N 1
ATOM 780 C CA . ARG A 1 95 ? -23.349 -2.463 23.060 1.00 98.12 95 ARG A CA 1
ATOM 781 C C . ARG A 1 95 ? -23.739 -1.985 24.458 1.00 98.12 95 ARG A C 1
ATOM 783 O O . ARG A 1 95 ? -24.855 -1.511 24.642 1.00 98.12 95 ARG A O 1
ATOM 790 N N . LEU A 1 96 ? -22.811 -2.037 25.414 1.00 97.88 96 LEU A N 1
ATOM 791 C CA . LEU A 1 96 ? -23.069 -1.636 26.801 1.00 97.88 96 LEU A CA 1
ATOM 792 C C . LEU A 1 96 ? -23.431 -0.149 26.915 1.00 97.88 96 LEU A C 1
ATOM 794 O O . LEU A 1 96 ? -24.370 0.204 27.625 1.00 97.88 96 LEU A O 1
ATOM 798 N N . LYS A 1 97 ? -22.739 0.730 26.177 1.00 97.31 97 LYS A N 1
ATOM 799 C CA . LYS A 1 97 ? -23.066 2.165 26.128 1.00 97.31 97 LYS A CA 1
ATOM 800 C C . LYS A 1 97 ? -24.470 2.402 25.565 1.00 97.31 97 LYS A C 1
ATOM 802 O O . LYS A 1 97 ? -25.207 3.217 26.113 1.00 97.31 97 LYS A O 1
ATOM 807 N N . ARG A 1 98 ? -24.871 1.681 24.511 1.00 96.06 98 ARG A N 1
ATOM 808 C CA . ARG A 1 98 ? -26.233 1.755 23.951 1.00 96.06 98 ARG A CA 1
ATOM 809 C C . ARG A 1 98 ? -27.290 1.275 24.945 1.00 96.06 98 ARG A C 1
ATOM 811 O O . ARG A 1 98 ? -28.286 1.969 25.128 1.00 96.06 98 ARG A O 1
ATOM 818 N N . GLU A 1 99 ? -27.061 0.144 25.610 1.00 96.00 99 GLU A N 1
ATOM 819 C CA . GLU A 1 99 ? -27.958 -0.378 26.651 1.00 96.00 99 GLU A CA 1
ATOM 820 C C . GLU A 1 99 ? -28.121 0.621 27.803 1.00 96.00 99 GLU A C 1
ATOM 822 O O . GLU A 1 99 ? -29.235 0.872 28.261 1.00 96.00 99 GLU A O 1
ATOM 827 N N . LEU A 1 100 ? -27.023 1.241 28.241 1.00 95.38 100 LEU A N 1
ATOM 828 C CA . LEU A 1 100 ? -27.042 2.248 29.296 1.00 95.38 100 LEU A CA 1
ATOM 829 C C . LEU A 1 100 ? -27.859 3.482 28.889 1.00 95.38 100 LEU A C 1
ATOM 831 O O . LEU A 1 100 ? -28.750 3.897 29.629 1.00 95.38 100 LEU A O 1
ATOM 835 N N . LEU A 1 101 ? -27.607 4.034 27.698 1.00 94.44 101 LEU A N 1
ATOM 836 C CA . LEU A 1 101 ? -28.381 5.158 27.161 1.00 94.44 101 LEU A CA 1
ATOM 837 C C . LEU A 1 101 ? -29.872 4.816 27.039 1.00 94.44 101 LEU A C 1
ATOM 839 O O . LEU A 1 101 ? -30.724 5.639 27.374 1.00 94.44 101 LEU A O 1
ATOM 843 N N . GLN A 1 102 ? -30.198 3.597 26.606 1.00 92.94 102 GLN A N 1
ATOM 844 C CA . GLN A 1 102 ? -31.580 3.129 26.527 1.00 92.94 102 GLN A CA 1
ATOM 845 C C . GLN A 1 102 ? -32.236 3.060 27.912 1.00 92.94 102 GLN A C 1
ATOM 847 O O . GLN A 1 102 ? -33.375 3.498 28.067 1.00 92.94 102 GLN A O 1
ATOM 852 N N . ARG A 1 103 ? -31.526 2.566 28.934 1.00 90.31 103 ARG A N 1
ATOM 853 C CA . ARG A 1 103 ? -32.030 2.558 30.317 1.00 90.31 103 ARG A CA 1
ATOM 854 C C . ARG A 1 103 ? -32.293 3.969 30.829 1.00 90.31 103 ARG A C 1
ATOM 856 O O . ARG A 1 103 ? -33.376 4.206 31.353 1.00 90.31 103 ARG A O 1
ATOM 863 N N . TYR A 1 104 ? -31.367 4.907 30.625 1.00 91.31 104 TYR A N 1
ATOM 864 C CA . TYR A 1 104 ? -31.582 6.306 31.010 1.00 91.31 104 TYR A CA 1
ATOM 865 C C . TYR A 1 104 ? -32.797 6.912 30.308 1.00 91.31 104 TYR A C 1
ATOM 867 O O . TYR A 1 104 ? -33.623 7.540 30.963 1.00 91.31 104 TYR A O 1
ATOM 875 N N . ARG A 1 105 ? -32.971 6.656 29.006 1.00 86.94 105 ARG A N 1
ATOM 876 C CA . ARG A 1 105 ? -34.159 7.101 28.264 1.00 86.94 105 ARG A CA 1
ATOM 877 C C . ARG A 1 105 ? -35.458 6.565 28.876 1.00 86.94 105 ARG A C 1
ATOM 879 O O . ARG A 1 105 ? -36.408 7.327 29.020 1.00 86.94 105 ARG A O 1
ATOM 886 N N . ASN A 1 106 ? -35.486 5.289 29.256 1.00 85.12 106 ASN A N 1
ATOM 887 C CA . ASN A 1 106 ? -36.667 4.643 29.835 1.00 85.12 106 ASN A CA 1
ATOM 888 C C . ASN A 1 106 ? -36.943 5.079 31.288 1.00 85.12 106 ASN A C 1
ATOM 890 O O . ASN A 1 106 ? -38.093 5.098 31.717 1.00 85.12 106 ASN A O 1
ATOM 894 N N . MET A 1 107 ? -35.910 5.434 32.059 1.00 75.62 107 MET A N 1
ATOM 895 C CA . MET A 1 107 ? -36.081 5.962 33.418 1.00 75.62 107 MET A CA 1
ATOM 896 C C . MET A 1 107 ? -36.529 7.428 33.404 1.00 75.62 107 MET A C 1
ATOM 898 O O . MET A 1 107 ? -37.450 7.792 34.129 1.00 75.62 107 MET A O 1
ATOM 902 N N . CYS A 1 1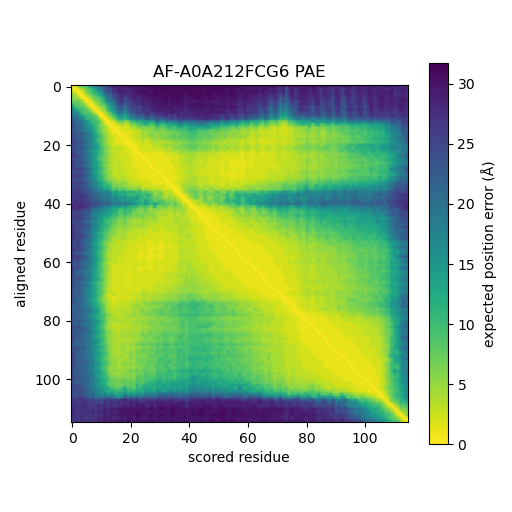08 ? -35.955 8.259 32.529 1.00 59.41 108 CYS A N 1
ATOM 903 C CA . CYS A 1 108 ? -36.369 9.655 32.375 1.00 59.41 108 CYS A CA 1
ATOM 904 C C . CYS A 1 108 ? -37.774 9.807 31.764 1.00 59.41 108 CYS A C 1
ATOM 906 O O . CYS A 1 108 ? -38.407 10.839 31.971 1.00 59.41 108 CYS A O 1
ATOM 908 N N . SER A 1 109 ? -38.304 8.795 31.063 1.00 56.38 109 SER A N 1
ATOM 909 C CA . SER A 1 109 ? -39.699 8.816 30.595 1.00 56.38 109 SER A CA 1
ATOM 910 C C . SER A 1 109 ? -40.746 8.691 31.712 1.00 56.38 109 SER A C 1
ATOM 912 O O . SER A 1 109 ? -41.924 8.890 31.435 1.00 56.38 109 SER A O 1
ATOM 914 N N . PHE A 1 110 ? -40.355 8.388 3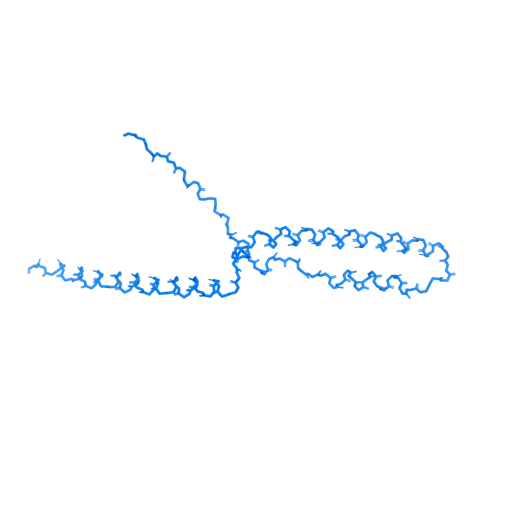2.958 1.00 51.72 110 PHE A N 1
ATOM 915 C CA . PHE A 1 110 ? -41.295 8.268 34.082 1.00 51.72 110 PHE A CA 1
ATOM 916 C C . PHE A 1 110 ? -41.532 9.594 34.836 1.00 51.72 110 PHE A C 1
ATOM 918 O O . PHE A 1 110 ? -42.584 9.774 35.439 1.00 51.72 110 PHE A O 1
ATOM 925 N N . GLU A 1 111 ? -40.609 10.559 34.755 1.00 50.75 111 GLU A N 1
ATOM 926 C CA . GLU A 1 111 ? -40.684 11.838 35.496 1.00 50.75 111 GLU A CA 1
ATOM 927 C C . GLU A 1 111 ? -41.547 12.915 34.803 1.00 50.75 111 GLU A C 1
ATOM 929 O O . GLU A 1 111 ? -41.781 13.981 35.362 1.00 50.75 111 GLU A O 1
ATOM 934 N N . THR A 1 112 ? -42.071 12.666 33.595 1.00 49.66 112 THR A N 1
ATOM 935 C CA . THR A 1 112 ? -42.931 13.633 32.871 1.00 49.66 112 THR A CA 1
ATOM 936 C C . THR A 1 112 ? -44.434 13.456 33.122 1.00 49.66 112 THR A C 1
ATOM 938 O O . THR A 1 112 ? -45.243 14.131 32.489 1.00 49.66 112 THR A O 1
ATOM 941 N N . SER A 1 113 ? -44.833 12.582 34.051 1.00 47.31 113 SER A N 1
ATOM 942 C CA . SER A 1 113 ? -46.231 12.423 34.485 1.00 47.31 113 SER A CA 1
ATOM 943 C C . SER A 1 113 ? -46.381 12.642 35.989 1.00 47.31 113 SER A C 1
ATOM 945 O O . SER A 1 113 ? -46.728 11.734 36.732 1.00 47.31 113 SER A O 1
ATOM 947 N N . PHE A 1 114 ? -46.162 13.879 36.427 1.00 46.75 114 PHE A N 1
ATOM 948 C CA . PHE A 1 114 ? -46.828 14.410 37.613 1.00 46.75 114 PHE A CA 1
ATOM 949 C C . PHE A 1 114 ? -47.637 15.632 37.177 1.00 46.75 114 PHE A C 1
ATOM 951 O O . PHE A 1 114 ? -47.092 16.716 36.968 1.00 46.75 114 PHE A O 1
ATOM 958 N N . LYS A 1 115 ? -48.937 15.418 36.968 1.00 38.34 115 LYS A N 1
ATOM 959 C CA . LYS A 1 115 ? -49.948 16.458 36.790 1.00 38.34 115 LYS A CA 1
ATOM 960 C C . LYS A 1 115 ? -51.169 16.090 37.614 1.00 38.34 115 LYS A C 1
ATOM 962 O O . LYS A 1 115 ? -51.505 14.885 37.612 1.00 38.34 115 LYS A O 1
#

InterPro domains:
  IPR011425 Mediator of RNA polymerase II transcription subunit 9 [PF07544] (23-108)
  IPR037212 Mediator complex, subunit Med7/Med21-like [SSF140718] (8-110)
  IPR039242 Mediator of RNA polymerase II transcription subunit 9, metazoan [PTHR20844] (8-112)

Solvent-accessible surface area (backbone atoms only — not comparable to full-atom values): 7111 Å² total; per-residue (Å²): 135,87,86,89,78,84,78,86,73,75,85,68,79,75,63,52,80,88,74,52,71,76,86,51,61,69,61,53,50,51,43,53,54,59,69,72,52,86,65,94,44,72,70,60,42,55,51,50,55,50,54,38,51,53,51,53,52,52,50,51,51,48,49,54,51,33,54,56,46,57,74,57,34,81,68,74,92,46,55,74,66,56,50,51,51,52,49,53,53,50,52,50,50,53,51,53,52,50,52,50,52,51,50,51,54,62,56,60,64,60,73,79,74,83,128

Radius of gyration: 28.35 Å; Cα contacts (8 Å, |Δi|>4): 35; chains: 1; bounding box: 71×39×73 Å

Nearest PDB structures (foldseek):
  7n6g-assembly1_3I  TM=4.714E-01  e=6.300E+00  Chlamydomonas reinhardtii

Mean predicted aligned error: 10.9 Å

Foldseek 3Di:
DDDPDDDPPPPDDQQDPVNQPPPLVVLVVLLVVLVPDDDPDPVVNVVSVVVSVVSVVVSVVSVVSNVVSVVRHPPPPDDPVVVVVVVVVVVVVVVVVVVVVVVVVVVVVVVPPDD